Protein AF-A0A844T1F9-F1 (afdb_monomer_lite)

Foldseek 3Di:
DDPVLVVLQVVVLVLLLVLVVDPPVFFDQQAPVNLVSLVSQQPFQFFDQPVSCVSLVHDHRGTSNVSSVSSVVSCPPDDDHADPVCPGGRPPCPPPPVPPPPDPPPPVPDDD

Radius of gyration: 20.0 Å; chains: 1; bounding box: 70×24×39 Å

pLDDT: mean 88.47, std 14.84, range [45.72, 98.5]

Organism: NCBI:txid1928661

Sequence (112 aa):
MHQAARLEFERVMEEYARWRIVPADERSPAPAWWWGPAMAVFDDHEPMSGAWCLELGLGEGTSFAKGARTVLALFVEQTSLTGPQDFPSKAERDHDVRELHPQPSDDSAFQP

Structure (mmCIF, N/CA/C/O backbone):
data_AF-A0A844T1F9-F1
#
_entry.id   AF-A0A844T1F9-F1
#
loop_
_atom_site.group_PDB
_atom_site.id
_atom_site.type_symbol
_atom_site.label_atom_id
_atom_site.label_alt_id
_atom_site.label_comp_id
_atom_site.label_asym_id
_atom_site.label_entity_id
_atom_site.label_seq_id
_atom_site.pdbx_PDB_ins_code
_atom_site.Cartn_x
_atom_site.Cartn_y
_atom_site.Cartn_z
_atom_site.occupancy
_atom_site.B_iso_or_equiv
_atom_site.auth_seq_id
_atom_site.auth_comp_id
_atom_site.auth_asym_id
_atom_site.auth_atom_id
_atom_site.pdbx_PDB_model_num
ATOM 1 N N . MET A 1 1 ? -5.372 0.271 18.405 1.00 66.12 1 MET A N 1
ATOM 2 C CA . MET A 1 1 ? -4.090 0.325 17.672 1.00 66.12 1 MET A CA 1
ATOM 3 C C . MET A 1 1 ? -3.513 1.741 17.767 1.00 66.12 1 MET A C 1
ATOM 5 O O . MET A 1 1 ? -4.280 2.643 18.083 1.00 66.12 1 MET A O 1
ATOM 9 N N . HIS A 1 2 ? -2.200 1.952 17.614 1.00 83.50 2 HIS A N 1
ATOM 10 C CA . HIS A 1 2 ? -1.551 3.231 17.968 1.00 83.50 2 HIS A CA 1
ATOM 11 C C . HIS A 1 2 ? -1.463 4.197 16.774 1.00 83.50 2 HIS A C 1
ATOM 13 O O . HIS A 1 2 ? -1.155 3.767 15.669 1.00 83.50 2 HIS A O 1
ATOM 19 N N . GLN A 1 3 ? -1.656 5.503 17.005 1.00 91.56 3 GLN A N 1
ATOM 20 C CA . GLN A 1 3 ? -1.598 6.559 15.972 1.00 91.56 3 GLN A CA 1
ATOM 21 C C . GLN A 1 3 ? -0.319 6.516 15.117 1.00 91.56 3 GLN A C 1
ATOM 23 O O . GLN A 1 3 ? -0.383 6.690 13.906 1.00 91.56 3 GLN A O 1
ATOM 28 N N . ALA A 1 4 ? 0.828 6.197 15.722 1.00 95.94 4 ALA A N 1
ATOM 29 C CA . ALA A 1 4 ? 2.092 6.053 15.002 1.00 95.94 4 ALA A CA 1
ATOM 30 C C . ALA A 1 4 ? 2.041 4.987 13.890 1.00 95.94 4 ALA A C 1
ATOM 32 O O . ALA A 1 4 ? 2.610 5.193 12.828 1.00 95.94 4 ALA A O 1
ATOM 33 N N . ALA A 1 5 ? 1.320 3.879 14.089 1.00 96.69 5 ALA A N 1
ATOM 34 C CA . ALA A 1 5 ? 1.206 2.832 13.072 1.00 96.69 5 ALA A CA 1
ATOM 35 C C . ALA A 1 5 ? 0.420 3.301 11.837 1.00 96.69 5 ALA A C 1
ATOM 37 O O . ALA A 1 5 ? 0.760 2.926 10.718 1.00 96.69 5 ALA A O 1
ATOM 38 N N . ARG A 1 6 ? -0.593 4.157 12.027 1.00 97.06 6 ARG A N 1
ATOM 39 C CA . ARG A 1 6 ? -1.331 4.774 10.915 1.00 97.06 6 ARG A CA 1
ATOM 40 C C . ARG A 1 6 ? -0.457 5.755 10.152 1.00 97.06 6 ARG A C 1
ATOM 42 O O . ARG A 1 6 ? -0.428 5.675 8.935 1.00 97.06 6 ARG A O 1
ATOM 49 N N . LEU A 1 7 ? 0.301 6.599 10.854 1.00 97.00 7 LEU A N 1
ATOM 50 C CA . LEU A 1 7 ? 1.244 7.532 10.225 1.00 97.00 7 LEU A CA 1
ATOM 51 C C . LEU A 1 7 ? 2.301 6.798 9.383 1.00 97.00 7 LEU A C 1
ATOM 53 O O . LEU A 1 7 ? 2.564 7.183 8.248 1.00 97.00 7 LEU A O 1
ATOM 57 N N . GLU A 1 8 ? 2.863 5.700 9.895 1.00 98.06 8 GLU A N 1
ATOM 58 C CA . GLU A 1 8 ? 3.797 4.873 9.118 1.00 98.06 8 GLU A CA 1
ATOM 59 C C . GLU A 1 8 ? 3.118 4.223 7.901 1.00 98.06 8 GLU A C 1
ATOM 61 O O . GLU A 1 8 ? 3.719 4.126 6.832 1.00 98.06 8 GLU A O 1
ATOM 66 N N . PHE A 1 9 ? 1.853 3.808 8.018 1.00 98.12 9 PHE A N 1
ATOM 67 C CA . PHE A 1 9 ? 1.102 3.300 6.869 1.00 98.12 9 PHE A CA 1
ATOM 68 C C . PHE A 1 9 ? 0.783 4.397 5.841 1.00 98.12 9 PHE A C 1
ATOM 70 O O . PHE A 1 9 ? 0.851 4.154 4.640 1.00 98.12 9 PHE A O 1
ATOM 77 N N . GLU A 1 10 ? 0.484 5.619 6.274 1.00 97.38 10 GLU A N 1
ATOM 78 C CA . GLU A 1 10 ? 0.281 6.762 5.376 1.00 97.38 10 GLU A CA 1
ATOM 79 C C . GLU A 1 10 ? 1.561 7.101 4.604 1.00 97.38 10 GLU A C 1
ATOM 81 O O . GLU A 1 10 ? 1.503 7.330 3.397 1.00 97.38 10 GLU A O 1
ATOM 86 N N . ARG A 1 11 ? 2.733 7.002 5.242 1.00 98.12 11 ARG A N 1
ATOM 87 C CA . ARG A 1 11 ? 4.021 7.087 4.537 1.00 98.12 11 ARG A CA 1
ATOM 88 C C . ARG A 1 11 ? 4.166 5.992 3.471 1.00 98.12 11 ARG A C 1
ATOM 90 O O . ARG A 1 11 ? 4.637 6.272 2.367 1.00 98.12 11 ARG A O 1
ATOM 97 N N . VAL A 1 12 ? 3.750 4.756 3.770 1.00 98.38 12 VAL A N 1
ATOM 98 C CA . VAL A 1 12 ? 3.698 3.679 2.764 1.00 98.38 12 VAL A CA 1
ATOM 99 C C . VAL A 1 12 ? 2.773 4.058 1.608 1.00 98.38 12 VAL A C 1
ATOM 101 O O . VAL A 1 12 ? 3.134 3.824 0.459 1.00 98.38 12 VAL A O 1
ATOM 104 N N . MET A 1 13 ? 1.626 4.688 1.872 1.00 98.25 13 MET A N 1
ATOM 105 C CA . MET A 1 13 ? 0.703 5.139 0.824 1.00 98.25 13 MET A CA 1
ATOM 106 C C . MET A 1 13 ? 1.311 6.207 -0.091 1.00 98.25 13 MET A C 1
ATOM 108 O O . MET A 1 13 ? 1.134 6.142 -1.308 1.00 98.25 13 MET A O 1
ATOM 112 N N . GLU A 1 14 ? 2.086 7.142 0.457 1.00 98.19 14 GLU A N 1
ATOM 113 C CA . GLU A 1 14 ? 2.826 8.120 -0.348 1.00 98.19 14 GLU A CA 1
ATOM 114 C C . GLU A 1 14 ? 3.886 7.457 -1.239 1.00 98.19 14 GLU A C 1
ATOM 116 O O . GLU A 1 14 ? 4.043 7.811 -2.412 1.00 98.19 14 GLU A O 1
ATOM 121 N N . GLU A 1 15 ? 4.631 6.491 -0.697 1.00 97.69 15 GLU A N 1
ATOM 122 C CA . GLU A 1 15 ? 5.611 5.721 -1.466 1.00 97.69 15 GLU A CA 1
ATOM 123 C C . GLU A 1 15 ? 4.930 4.855 -2.534 1.00 97.69 15 GLU A C 1
ATOM 125 O O . GLU A 1 15 ? 5.405 4.803 -3.670 1.00 97.69 15 GLU A O 1
ATOM 130 N N . TYR A 1 16 ? 3.793 4.242 -2.208 1.00 98.00 16 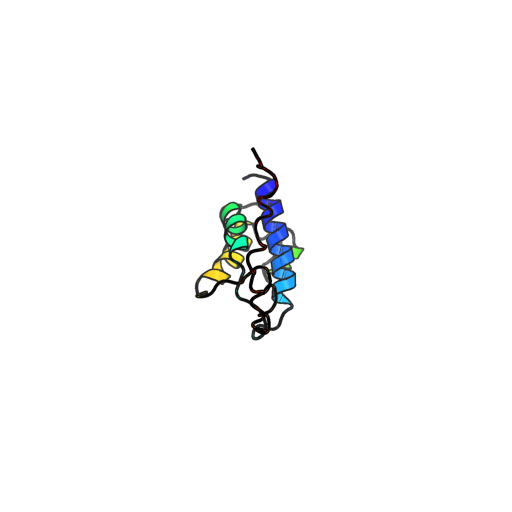TYR A N 1
ATOM 131 C CA . TYR A 1 16 ? 2.982 3.460 -3.133 1.00 98.00 16 TYR A CA 1
ATOM 132 C C . TYR A 1 16 ? 2.481 4.308 -4.305 1.00 98.00 16 TYR A C 1
ATOM 134 O O . TYR A 1 16 ? 2.604 3.871 -5.448 1.00 98.00 16 TYR A O 1
ATOM 142 N N . ALA A 1 17 ? 2.002 5.531 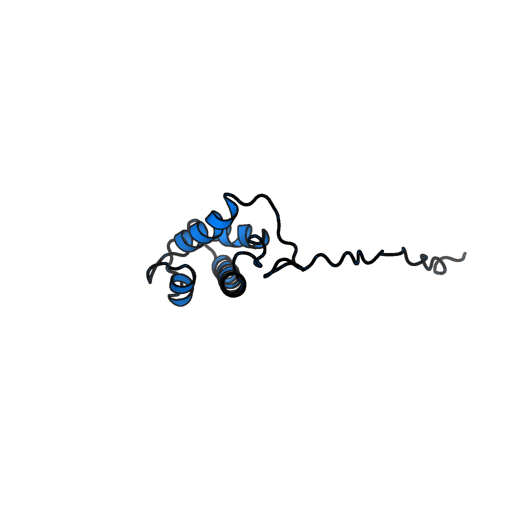-4.059 1.00 97.25 17 ALA A N 1
ATOM 143 C CA . ALA A 1 17 ? 1.581 6.442 -5.124 1.00 97.25 17 ALA A CA 1
ATOM 144 C C . ALA A 1 17 ? 2.739 6.758 -6.087 1.00 97.25 17 ALA A C 1
ATOM 146 O O . ALA A 1 17 ? 2.607 6.630 -7.307 1.00 97.25 17 ALA A O 1
ATOM 147 N N . ARG A 1 18 ? 3.927 7.078 -5.549 1.00 96.44 18 ARG A N 1
ATOM 148 C CA . ARG A 1 18 ? 5.139 7.299 -6.364 1.00 96.44 18 ARG A CA 1
ATOM 149 C C . ARG A 1 18 ? 5.542 6.050 -7.149 1.00 96.44 18 ARG A C 1
ATOM 151 O O . ARG A 1 18 ? 5.895 6.146 -8.322 1.00 96.44 18 ARG A O 1
ATOM 158 N N . TRP A 1 19 ? 5.460 4.882 -6.519 1.00 97.00 19 TRP A N 1
ATOM 159 C CA . TRP A 1 19 ? 5.743 3.589 -7.139 1.00 97.00 19 TRP A CA 1
ATOM 160 C C . TRP A 1 19 ? 4.764 3.270 -8.271 1.00 97.00 19 TRP A C 1
ATOM 162 O O . TRP A 1 19 ? 5.178 2.835 -9.345 1.00 97.00 19 TRP A O 1
ATOM 172 N N . ARG A 1 20 ? 3.467 3.540 -8.085 1.00 96.06 20 ARG A N 1
ATOM 173 C CA . ARG A 1 20 ? 2.420 3.256 -9.074 1.00 96.06 20 ARG A CA 1
ATOM 174 C C . ARG A 1 20 ? 2.532 4.083 -10.346 1.00 96.06 20 ARG A C 1
ATOM 176 O O . ARG A 1 20 ? 2.129 3.557 -11.385 1.00 96.06 20 ARG A O 1
ATOM 183 N N . ILE A 1 21 ? 3.093 5.290 -10.283 1.00 96.12 21 ILE A N 1
ATOM 184 C CA . ILE A 1 21 ? 3.310 6.157 -11.453 1.00 96.12 21 ILE A CA 1
ATOM 185 C C . ILE A 1 21 ? 4.307 5.535 -12.448 1.00 96.12 21 ILE A C 1
ATOM 187 O O . ILE A 1 21 ? 4.160 5.733 -13.651 1.00 96.12 21 ILE A O 1
ATOM 191 N N . VAL A 1 22 ? 5.281 4.745 -11.981 1.00 96.44 22 VAL A N 1
ATOM 192 C CA . VAL A 1 22 ? 6.264 4.079 -12.857 1.00 96.44 22 VAL A CA 1
ATOM 193 C C . VAL A 1 22 ? 5.580 2.982 -13.693 1.00 96.44 22 VAL A C 1
ATOM 195 O O . VAL A 1 22 ? 4.828 2.189 -13.117 1.00 96.44 22 VAL A O 1
ATOM 198 N N . PRO A 1 23 ? 5.819 2.866 -15.014 1.00 94.88 23 PRO A N 1
ATOM 199 C CA . PRO A 1 23 ? 5.288 1.775 -15.841 1.00 94.88 23 PRO A CA 1
ATOM 200 C C . PRO A 1 23 ? 5.608 0.386 -15.270 1.00 94.88 23 PRO A C 1
ATOM 202 O O . PRO A 1 23 ? 6.664 0.178 -14.687 1.00 94.88 23 PRO A O 1
ATOM 205 N N . ALA A 1 24 ? 4.683 -0.573 -15.379 1.00 91.81 24 ALA A N 1
ATOM 206 C CA . ALA A 1 24 ? 4.797 -1.864 -14.683 1.00 91.81 24 ALA A CA 1
ATOM 207 C C . ALA A 1 24 ? 6.035 -2.693 -15.089 1.00 91.81 24 ALA A C 1
ATOM 209 O O . ALA A 1 24 ? 6.556 -3.462 -14.283 1.00 91.81 24 ALA A O 1
ATOM 210 N N . ASP A 1 25 ? 6.503 -2.540 -16.323 1.00 91.38 25 ASP A N 1
ATOM 211 C CA . ASP A 1 25 ? 7.702 -3.169 -16.877 1.00 91.38 25 ASP A CA 1
ATOM 212 C C . ASP A 1 25 ? 9.008 -2.545 -16.360 1.00 91.38 25 ASP A C 1
ATOM 214 O O . ASP A 1 25 ? 9.992 -3.265 -16.160 1.00 91.38 25 ASP A O 1
ATOM 218 N N . GLU A 1 26 ? 8.996 -1.253 -16.045 1.00 93.75 26 GLU A N 1
ATOM 219 C CA . GLU A 1 26 ? 10.134 -0.500 -15.494 1.00 93.75 26 GLU A CA 1
ATOM 220 C C . GLU A 1 26 ? 10.150 -0.474 -13.957 1.00 93.75 26 GLU A C 1
ATOM 222 O O . GLU A 1 26 ? 11.185 -0.258 -13.325 1.00 93.75 26 GLU A O 1
ATOM 227 N N . ARG A 1 27 ? 9.000 -0.713 -13.328 1.00 95.50 27 ARG A N 1
ATOM 228 C CA . ARG A 1 27 ? 8.808 -0.604 -11.882 1.00 95.50 27 ARG A CA 1
ATOM 229 C C . ARG A 1 27 ? 9.535 -1.704 -11.118 1.00 95.50 27 ARG A C 1
ATOM 231 O O . ARG A 1 27 ? 9.480 -2.878 -11.493 1.00 95.50 27 ARG A O 1
ATOM 238 N N . SER A 1 28 ? 10.194 -1.347 -10.020 1.00 95.81 28 SER A N 1
ATOM 239 C CA . SER A 1 28 ? 10.790 -2.350 -9.137 1.00 95.81 28 SER A CA 1
ATOM 240 C C . SER A 1 28 ? 9.717 -3.163 -8.394 1.00 95.81 28 SER A C 1
ATOM 242 O O . SER A 1 28 ? 8.561 -2.735 -8.316 1.00 95.81 28 SER A O 1
ATOM 244 N N . PRO A 1 29 ? 10.047 -4.353 -7.860 1.00 96.25 29 PRO A N 1
ATOM 245 C CA . PRO A 1 29 ? 9.160 -5.068 -6.939 1.00 96.25 29 PRO A CA 1
ATOM 246 C C . PRO A 1 29 ? 8.683 -4.184 -5.772 1.00 96.25 29 PRO A C 1
ATOM 248 O O . PRO A 1 29 ? 9.303 -3.160 -5.462 1.00 96.25 29 PRO A O 1
ATOM 251 N N . ALA A 1 30 ? 7.609 -4.576 -5.083 1.00 96.38 30 ALA A N 1
ATOM 252 C CA . ALA A 1 30 ? 7.199 -3.849 -3.885 1.00 96.38 30 ALA A CA 1
ATOM 253 C C . ALA A 1 30 ? 8.319 -3.945 -2.828 1.00 96.38 30 ALA A C 1
ATOM 255 O O . ALA A 1 30 ? 8.856 -5.033 -2.582 1.00 96.38 30 ALA A O 1
ATOM 256 N N . PRO A 1 31 ? 8.742 -2.830 -2.219 1.00 96.81 31 PRO A N 1
ATOM 257 C CA . PRO A 1 31 ? 9.860 -2.865 -1.297 1.00 96.81 31 PRO A CA 1
ATOM 258 C C . PRO A 1 31 ? 9.476 -3.527 0.031 1.00 96.81 31 PRO A C 1
ATOM 260 O O . PRO A 1 31 ? 8.415 -3.274 0.604 1.00 96.81 31 PRO A O 1
ATOM 263 N N . ALA A 1 32 ? 10.377 -4.355 0.566 1.00 96.06 32 ALA A N 1
ATOM 264 C CA . ALA A 1 32 ? 10.127 -5.126 1.786 1.00 96.06 32 ALA A CA 1
ATOM 265 C C . ALA A 1 32 ? 9.829 -4.251 3.016 1.00 96.06 32 ALA A C 1
ATOM 267 O O . ALA A 1 32 ? 9.127 -4.691 3.926 1.00 96.06 32 ALA A O 1
ATOM 268 N N . TRP A 1 33 ? 10.324 -3.006 3.051 1.00 97.44 33 TRP A N 1
ATOM 269 C CA . TRP A 1 33 ? 10.101 -2.097 4.180 1.00 97.44 33 TRP A CA 1
ATOM 270 C C . TRP A 1 33 ? 8.640 -1.644 4.332 1.00 97.44 33 TRP A C 1
ATOM 272 O O . TRP A 1 33 ? 8.283 -1.136 5.392 1.00 97.44 33 TRP A O 1
ATOM 282 N N . TRP A 1 34 ? 7.766 -1.887 3.349 1.00 98.25 34 TRP A N 1
ATOM 283 C CA . TRP A 1 34 ? 6.322 -1.665 3.509 1.00 98.25 34 TRP A CA 1
ATOM 284 C C . TRP A 1 34 ? 5.618 -2.757 4.322 1.00 98.25 34 TRP A C 1
ATOM 286 O O . TRP A 1 34 ? 4.539 -2.510 4.863 1.00 98.25 34 TRP A O 1
ATOM 296 N N . TRP A 1 35 ? 6.210 -3.954 4.438 1.00 97.56 35 TRP A N 1
ATOM 297 C CA . TRP A 1 35 ? 5.583 -5.092 5.119 1.00 97.56 35 TRP A CA 1
ATOM 298 C C . TRP A 1 35 ? 5.242 -4.777 6.579 1.00 97.56 35 TRP A C 1
ATOM 300 O O . TRP A 1 35 ? 4.127 -5.034 7.027 1.00 97.56 35 TRP A O 1
ATOM 310 N N . GLY A 1 36 ? 6.188 -4.190 7.319 1.00 97.69 36 GLY A N 1
ATOM 311 C CA . GLY A 1 36 ? 6.027 -3.869 8.740 1.00 97.69 36 GLY A CA 1
ATOM 312 C C . GLY A 1 36 ? 4.841 -2.935 9.016 1.00 97.69 36 GLY A C 1
ATOM 313 O O . GLY A 1 36 ? 3.936 -3.334 9.752 1.00 97.69 36 GLY A O 1
ATOM 314 N N . PRO A 1 37 ? 4.794 -1.729 8.417 1.00 98.19 37 PRO A N 1
ATOM 315 C CA . PRO A 1 37 ? 3.667 -0.812 8.578 1.00 98.19 37 PRO A CA 1
ATOM 316 C C . PRO A 1 37 ? 2.327 -1.411 8.138 1.00 98.19 37 PRO A C 1
ATOM 318 O O . PRO A 1 37 ? 1.334 -1.258 8.846 1.00 98.19 37 PRO A O 1
ATOM 321 N N . ALA A 1 38 ? 2.290 -2.154 7.024 1.00 98.19 38 ALA A N 1
ATOM 322 C CA . ALA A 1 38 ? 1.064 -2.812 6.572 1.00 98.19 38 ALA A CA 1
ATOM 323 C C . ALA A 1 38 ? 0.582 -3.881 7.571 1.00 98.19 38 ALA A C 1
ATOM 325 O O . ALA A 1 38 ? -0.600 -3.927 7.907 1.00 98.19 38 ALA A O 1
ATOM 326 N N . MET A 1 39 ? 1.485 -4.697 8.117 1.00 98.12 39 MET A N 1
ATOM 327 C CA . MET A 1 39 ? 1.141 -5.652 9.174 1.00 98.12 39 MET A CA 1
ATOM 328 C C . MET A 1 39 ? 0.672 -4.959 10.456 1.00 98.12 39 MET A C 1
ATOM 330 O O . MET A 1 39 ? -0.266 -5.432 11.096 1.00 98.12 39 MET A O 1
ATOM 334 N N . ALA A 1 40 ? 1.282 -3.829 10.821 1.00 98.06 40 ALA A N 1
ATOM 335 C CA . ALA A 1 40 ? 0.899 -3.072 12.010 1.00 98.06 40 ALA A CA 1
ATOM 336 C C . ALA A 1 40 ? -0.556 -2.584 11.943 1.00 98.06 40 ALA A C 1
ATOM 338 O O . ALA A 1 40 ? -1.213 -2.518 12.983 1.00 98.06 40 ALA A O 1
ATOM 339 N N . VAL A 1 41 ? -1.067 -2.304 10.735 1.00 98.06 41 VAL A N 1
ATOM 340 C CA . VAL A 1 41 ? -2.451 -1.865 10.507 1.00 98.06 41 VAL A CA 1
ATOM 341 C C . VAL A 1 41 ? -3.423 -2.946 10.011 1.00 98.06 41 VAL A C 1
ATOM 343 O O . VAL A 1 41 ? -4.572 -2.643 9.689 1.00 98.06 41 VAL A O 1
ATOM 346 N N . PHE A 1 42 ? -3.004 -4.215 9.992 1.00 97.38 42 PHE A N 1
ATOM 347 C CA . PHE A 1 42 ? -3.743 -5.318 9.361 1.00 97.38 42 PHE A CA 1
ATOM 348 C C . PHE A 1 42 ? -5.164 -5.552 9.903 1.00 97.38 42 PHE A C 1
ATOM 350 O O . PHE A 1 42 ? -6.044 -5.945 9.137 1.00 97.38 42 PHE A O 1
ATOM 357 N N . ASP A 1 43 ? -5.396 -5.280 11.189 1.00 97.12 43 ASP A N 1
ATOM 358 C CA . ASP A 1 43 ? -6.696 -5.439 11.861 1.00 97.12 43 ASP A CA 1
ATOM 359 C C . ASP A 1 43 ? -7.295 -4.100 12.327 1.00 97.12 43 ASP A C 1
ATOM 361 O O . ASP A 1 43 ? -8.140 -4.045 13.222 1.00 97.12 43 ASP A O 1
ATOM 365 N N . ASP A 1 44 ? -6.875 -2.985 11.723 1.00 97.25 44 ASP A N 1
ATOM 366 C CA . ASP A 1 44 ? -7.503 -1.689 11.974 1.00 97.25 44 ASP A CA 1
ATOM 367 C C . ASP A 1 44 ? -8.806 -1.495 11.201 1.00 97.25 44 ASP A C 1
ATOM 369 O O . ASP A 1 44 ? -8.836 -1.408 9.968 1.00 97.25 44 ASP A O 1
ATOM 373 N N . HIS A 1 45 ? -9.900 -1.348 11.927 1.00 96.75 45 HIS A N 1
ATOM 374 C CA . HIS A 1 45 ? -11.198 -1.099 11.317 1.00 96.75 45 HIS A CA 1
ATOM 375 C C . HIS A 1 45 ? -11.533 0.388 11.176 1.00 96.75 45 HIS A C 1
ATOM 377 O O . HIS A 1 45 ? -12.561 0.699 10.579 1.00 96.75 45 HIS A O 1
ATOM 383 N N . GLU A 1 46 ? -10.673 1.301 11.645 1.00 96.69 46 GLU A N 1
ATOM 384 C CA . GLU A 1 46 ? -10.877 2.730 11.396 1.00 96.69 46 GLU A CA 1
ATOM 385 C C . GLU A 1 46 ? -10.769 3.062 9.897 1.00 96.69 46 GLU A C 1
ATOM 387 O O . GLU A 1 46 ? -9.971 2.443 9.178 1.00 96.69 46 GLU A O 1
ATOM 392 N N . PRO A 1 47 ? -11.561 4.033 9.411 1.00 97.12 47 PRO A N 1
ATOM 393 C CA . PRO A 1 47 ? -11.543 4.452 8.017 1.00 97.12 47 PRO A CA 1
ATOM 394 C C . PRO A 1 47 ? -10.225 5.145 7.659 1.00 97.12 47 PRO A C 1
ATOM 396 O O . PRO A 1 47 ? -9.668 5.909 8.449 1.00 97.12 47 PRO A O 1
ATOM 399 N N . MET A 1 48 ? -9.747 4.901 6.439 1.00 95.69 48 MET A N 1
ATOM 400 C CA . MET A 1 48 ? -8.638 5.654 5.852 1.00 95.69 48 MET A CA 1
ATOM 401 C C . MET A 1 48 ? -9.140 6.965 5.240 1.00 95.69 48 MET A C 1
ATOM 403 O O . MET A 1 48 ? -10.335 7.141 4.991 1.00 95.69 48 MET A O 1
ATOM 407 N N . SER A 1 49 ? -8.212 7.861 4.901 1.00 95.88 49 SER A N 1
ATOM 408 C CA . SER A 1 49 ? -8.544 9.027 4.081 1.00 95.88 49 SER A CA 1
ATOM 409 C C . SER A 1 49 ? -9.106 8.605 2.711 1.00 95.88 49 SER A C 1
ATOM 411 O O . SER A 1 49 ? -8.713 7.583 2.135 1.00 95.88 49 SER A O 1
ATOM 413 N N . GLY A 1 50 ? -10.008 9.418 2.153 1.00 96.75 50 GLY A N 1
ATOM 414 C CA . GLY A 1 50 ? -10.557 9.185 0.812 1.00 96.75 50 GLY A CA 1
ATOM 415 C C . GLY A 1 50 ? -9.482 9.184 -0.282 1.00 96.75 50 GLY A C 1
ATOM 416 O O . GLY A 1 50 ? -9.579 8.408 -1.228 1.00 96.75 50 GLY A O 1
ATOM 417 N N . ALA A 1 51 ? -8.416 9.977 -0.117 1.00 96.25 51 ALA A N 1
ATOM 418 C CA . ALA A 1 51 ? -7.282 10.011 -1.042 1.00 96.25 51 ALA A CA 1
ATOM 419 C C . ALA A 1 51 ? -6.558 8.655 -1.118 1.00 96.25 51 ALA A C 1
ATOM 421 O O . ALA A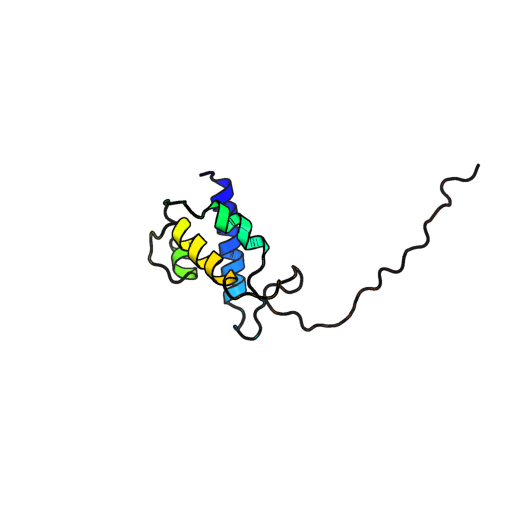 1 51 ? -6.275 8.165 -2.208 1.00 96.25 51 ALA A O 1
ATOM 422 N N . TRP A 1 52 ? -6.326 8.005 0.025 1.00 96.56 52 TRP A N 1
ATOM 423 C CA . TRP A 1 52 ? -5.690 6.684 0.070 1.00 96.56 52 TRP A CA 1
ATOM 424 C C . TRP A 1 52 ? -6.617 5.560 -0.378 1.00 96.56 52 TRP A C 1
ATOM 426 O O . TRP A 1 52 ? -6.152 4.592 -0.978 1.00 96.56 52 TRP A O 1
ATOM 436 N N . CYS A 1 53 ? -7.926 5.698 -0.150 1.00 97.31 53 CYS A N 1
ATOM 437 C CA . CYS A 1 53 ? -8.901 4.795 -0.758 1.00 97.31 53 CYS A CA 1
ATOM 438 C C . CYS A 1 53 ? -8.822 4.875 -2.290 1.00 97.31 53 CYS A C 1
ATOM 440 O O . CYS A 1 53 ? -8.675 3.844 -2.943 1.00 97.31 53 CYS A O 1
ATOM 442 N N . LEU A 1 54 ? -8.835 6.089 -2.851 1.00 96.38 54 LEU A N 1
ATOM 443 C CA . LEU A 1 54 ? -8.753 6.318 -4.294 1.00 96.38 54 LEU A CA 1
ATOM 444 C C . LEU A 1 54 ? -7.459 5.758 -4.900 1.00 96.38 54 LEU A C 1
ATOM 446 O O . LEU A 1 54 ? -7.521 5.064 -5.912 1.00 96.38 54 LEU A O 1
ATOM 450 N N . GLU A 1 55 ? -6.311 6.002 -4.264 1.00 96.62 55 GLU A N 1
ATOM 451 C CA . GLU A 1 55 ? -5.003 5.523 -4.736 1.00 96.62 55 GLU A CA 1
ATOM 452 C C . GLU A 1 55 ? -4.930 3.984 -4.815 1.00 96.62 55 GLU A C 1
ATOM 454 O O . GLU A 1 55 ? -4.325 3.414 -5.725 1.00 96.62 55 GLU A O 1
ATOM 459 N N . LEU A 1 56 ? -5.604 3.285 -3.897 1.00 96.31 56 LEU A N 1
ATOM 460 C CA . LEU A 1 56 ? -5.711 1.822 -3.910 1.00 96.31 56 LEU A CA 1
ATOM 461 C C . LEU A 1 56 ? -6.848 1.294 -4.799 1.00 96.31 56 LEU A C 1
ATOM 463 O O . LEU A 1 56 ? -7.021 0.079 -4.897 1.00 96.31 56 LEU A O 1
ATOM 467 N N . GLY A 1 57 ? -7.642 2.169 -5.425 1.00 96.25 57 GLY A N 1
ATOM 468 C CA . GLY A 1 57 ? -8.844 1.775 -6.166 1.00 96.25 57 GLY A CA 1
ATOM 469 C C . GLY A 1 57 ? -9.945 1.190 -5.271 1.00 96.25 57 GLY A C 1
ATOM 470 O O . GLY A 1 57 ? -10.712 0.332 -5.706 1.00 96.25 57 GLY A O 1
ATOM 471 N N . LEU A 1 58 ? -10.001 1.615 -4.008 1.00 96.38 58 LEU A N 1
ATOM 472 C CA . LEU A 1 58 ? -10.972 1.192 -3.002 1.00 96.38 58 LEU A CA 1
ATOM 473 C C . LEU A 1 58 ? -12.084 2.239 -2.838 1.00 96.38 58 LEU A C 1
ATOM 475 O O . LEU A 1 58 ? -11.902 3.423 -3.119 1.00 96.38 58 LEU A O 1
ATOM 479 N N . GLY A 1 59 ? -13.248 1.801 -2.354 1.00 96.25 59 GLY A N 1
ATOM 480 C CA . GLY A 1 59 ? -14.364 2.702 -2.059 1.00 96.25 59 GLY A CA 1
ATOM 481 C C . GLY A 1 59 ? -14.052 3.654 -0.901 1.00 96.25 59 GLY A C 1
ATOM 482 O O . GLY A 1 59 ? -13.294 3.311 0.007 1.00 96.25 59 GLY A O 1
ATOM 483 N N . GLU A 1 60 ? -14.654 4.842 -0.910 1.00 95.19 60 GLU A N 1
ATOM 484 C CA . GLU A 1 60 ? -14.534 5.805 0.190 1.00 95.19 60 GLU A CA 1
ATOM 485 C C . GLU A 1 60 ? -14.991 5.197 1.530 1.00 95.19 60 GLU A C 1
ATOM 487 O O . GLU A 1 60 ? -15.911 4.380 1.578 1.00 95.19 60 GLU A O 1
ATOM 492 N N . GLY A 1 61 ? -14.319 5.568 2.624 1.00 94.62 61 GLY A N 1
ATOM 493 C CA . GLY A 1 61 ? -14.598 5.033 3.962 1.00 94.62 61 GLY A CA 1
ATOM 494 C C . GLY A 1 61 ? -14.076 3.611 4.199 1.00 94.62 61 GLY A C 1
ATOM 495 O O . GLY A 1 61 ? -14.345 3.028 5.248 1.00 94.62 61 GLY A O 1
ATOM 496 N N . THR A 1 62 ? -13.319 3.042 3.254 1.00 97.25 62 THR A N 1
ATOM 497 C CA . THR A 1 62 ? -12.639 1.756 3.450 1.00 97.25 62 THR A CA 1
ATOM 498 C C . THR A 1 62 ? -11.642 1.845 4.609 1.00 97.25 62 THR A C 1
ATOM 500 O O . THR A 1 62 ? -11.020 2.883 4.820 1.00 97.25 62 THR A O 1
ATOM 503 N N . SER A 1 63 ? -11.493 0.760 5.376 1.00 98.12 63 SER A N 1
ATOM 504 C CA . SER A 1 63 ? -10.641 0.741 6.565 1.00 98.12 63 SER A CA 1
ATOM 505 C C . SER A 1 63 ? -9.156 0.539 6.267 1.00 98.12 63 SER A C 1
ATOM 507 O O . SER A 1 63 ? -8.782 -0.069 5.256 1.00 98.12 63 SER A O 1
ATOM 509 N N . PHE A 1 64 ? -8.315 0.960 7.212 1.00 98.00 64 PHE A N 1
ATOM 510 C CA . PHE A 1 64 ? -6.868 0.714 7.200 1.00 98.00 64 PHE A CA 1
ATOM 511 C C . PHE A 1 64 ? -6.536 -0.775 7.015 1.00 98.00 64 PHE A C 1
ATOM 513 O O . PHE A 1 64 ? -5.707 -1.108 6.175 1.00 98.00 64 PHE A O 1
ATOM 520 N N . ALA A 1 65 ? -7.259 -1.689 7.669 1.00 98.25 65 ALA A N 1
ATOM 521 C CA . ALA A 1 65 ? -7.104 -3.135 7.489 1.00 98.25 65 ALA A CA 1
ATOM 522 C C . ALA A 1 65 ? -7.293 -3.600 6.037 1.00 98.25 65 ALA A C 1
ATOM 524 O O . ALA A 1 65 ? -6.611 -4.508 5.558 1.00 98.25 65 ALA A O 1
ATOM 525 N N . LYS A 1 66 ? -8.250 -3.019 5.307 1.00 98.31 66 LYS A N 1
ATOM 526 C CA . LYS A 1 66 ? -8.489 -3.382 3.904 1.00 98.31 66 LYS A CA 1
ATOM 527 C C . LYS A 1 66 ? -7.416 -2.782 2.990 1.00 98.31 66 LYS A C 1
ATOM 529 O O . LYS A 1 66 ? -6.971 -3.475 2.071 1.00 98.31 66 LYS A O 1
ATOM 534 N N . GLY A 1 67 ? -6.957 -1.563 3.274 1.00 98.00 67 GLY A N 1
ATOM 535 C CA . GLY A 1 67 ? -5.802 -0.972 2.596 1.00 98.00 67 GLY A CA 1
ATOM 536 C C . GLY A 1 67 ? -4.529 -1.797 2.807 1.00 98.00 67 GLY A C 1
ATOM 537 O O . GLY A 1 67 ? -3.876 -2.194 1.845 1.00 98.00 67 GLY A O 1
ATOM 538 N N . ALA A 1 68 ? -4.251 -2.177 4.051 1.00 98.31 68 ALA A N 1
ATOM 539 C CA . ALA A 1 68 ? -3.130 -3.024 4.444 1.00 98.31 68 ALA A CA 1
ATOM 540 C C . ALA A 1 68 ? -3.105 -4.358 3.699 1.00 98.31 68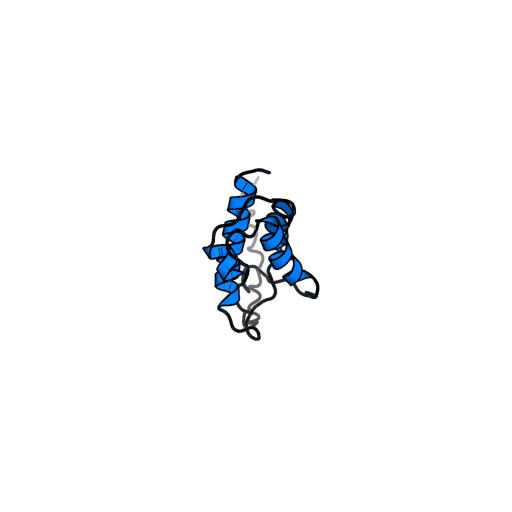 ALA A C 1
ATOM 542 O O . ALA A 1 68 ? -2.083 -4.742 3.141 1.00 98.31 68 ALA A O 1
ATOM 543 N N . ARG A 1 69 ? -4.250 -5.047 3.623 1.00 98.50 69 ARG A N 1
ATOM 544 C CA . ARG A 1 69 ? -4.384 -6.297 2.857 1.00 98.50 69 ARG A CA 1
ATOM 545 C C . ARG A 1 69 ? -4.106 -6.105 1.368 1.00 98.50 69 ARG A C 1
ATOM 547 O O . ARG A 1 69 ? -3.558 -7.005 0.744 1.00 98.50 69 ARG A O 1
ATOM 554 N N . THR A 1 70 ? -4.456 -4.946 0.815 1.00 98.06 70 THR A N 1
ATOM 555 C CA . THR A 1 70 ? -4.170 -4.608 -0.588 1.00 98.06 70 THR A CA 1
ATOM 556 C C . THR A 1 70 ? -2.667 -4.432 -0.810 1.00 98.06 70 THR A C 1
ATOM 558 O O . THR A 1 70 ? -2.128 -4.986 -1.762 1.00 98.06 70 THR A O 1
ATOM 561 N N . VAL A 1 71 ? -1.972 -3.748 0.106 1.00 98.06 71 VAL A N 1
ATOM 562 C CA . VAL A 1 71 ? -0.504 -3.621 0.070 1.00 98.06 71 VAL A CA 1
ATOM 563 C C . VAL A 1 71 ? 0.174 -4.979 0.270 1.00 98.06 71 VAL A C 1
ATOM 565 O O . VAL A 1 71 ? 1.079 -5.331 -0.479 1.00 98.06 71 VAL A O 1
ATOM 568 N N . LEU A 1 72 ? -0.284 -5.784 1.232 1.00 98.25 72 LEU A N 1
ATOM 569 C CA . LEU A 1 72 ? 0.289 -7.105 1.509 1.00 98.25 72 LEU A CA 1
ATOM 570 C C . LEU A 1 72 ? 0.116 -8.085 0.340 1.00 98.25 72 LEU A C 1
ATOM 572 O O . LEU A 1 72 ? 0.972 -8.941 0.124 1.00 98.25 72 LEU A O 1
ATOM 576 N N . ALA A 1 73 ? -0.952 -7.937 -0.448 1.00 97.94 73 ALA A N 1
ATOM 577 C CA . ALA A 1 73 ? -1.173 -8.749 -1.640 1.00 97.94 73 ALA A CA 1
ATOM 578 C C . ALA A 1 73 ? -0.075 -8.565 -2.704 1.00 97.94 73 ALA A C 1
ATOM 580 O O . ALA A 1 73 ? 0.162 -9.486 -3.483 1.00 97.94 73 ALA A O 1
ATOM 581 N N . LEU A 1 74 ? 0.633 -7.427 -2.711 1.00 96.06 74 LEU A N 1
ATOM 582 C CA . LEU A 1 74 ? 1.748 -7.177 -3.635 1.00 96.06 74 LEU A CA 1
ATOM 583 C C . LEU A 1 74 ? 2.910 -8.162 -3.438 1.00 96.06 74 LEU A C 1
ATOM 585 O O . LEU A 1 74 ? 3.653 -8.420 -4.379 1.00 96.06 74 LEU A O 1
ATOM 589 N N . PHE A 1 75 ? 3.056 -8.726 -2.237 1.00 95.62 75 PHE A N 1
ATOM 590 C CA . PHE A 1 75 ? 4.168 -9.614 -1.899 1.00 95.62 75 PHE A CA 1
ATOM 591 C C . PHE A 1 75 ? 3.896 -11.093 -2.200 1.00 95.62 75 PHE A C 1
ATOM 593 O O . PHE A 1 75 ? 4.836 -11.878 -2.174 1.00 95.62 75 PHE A O 1
ATOM 600 N N . VAL A 1 76 ? 2.643 -11.492 -2.468 1.00 94.88 76 VAL A N 1
ATOM 601 C CA . VAL A 1 76 ? 2.241 -12.915 -2.538 1.00 94.88 76 VAL A CA 1
ATOM 602 C C . VAL A 1 76 ? 3.027 -13.690 -3.595 1.00 94.88 76 VAL A C 1
ATOM 604 O O . VAL A 1 76 ? 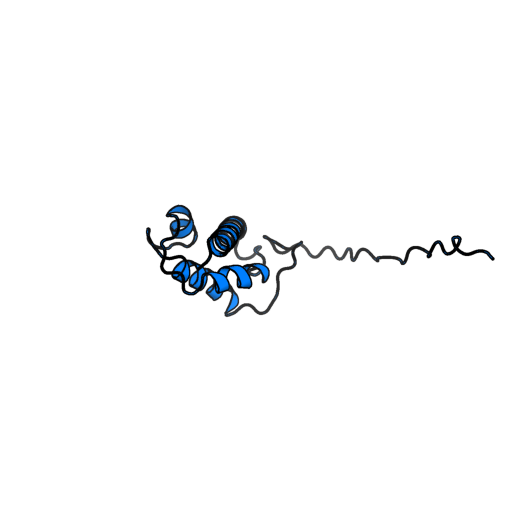3.534 -14.768 -3.311 1.00 94.88 76 VAL A O 1
ATOM 607 N N . GLU A 1 77 ? 3.169 -13.117 -4.789 1.00 91.94 77 GLU A N 1
ATOM 608 C CA . GLU A 1 77 ? 3.878 -13.737 -5.919 1.00 91.94 77 GLU A CA 1
ATOM 609 C C . GLU A 1 77 ? 5.301 -13.179 -6.094 1.00 91.94 77 GLU A C 1
ATOM 611 O O . GLU A 1 77 ? 5.987 -13.464 -7.077 1.00 91.94 77 GLU A O 1
ATOM 616 N N . GLN A 1 78 ? 5.757 -12.326 -5.171 1.00 92.75 78 GLN A N 1
ATOM 617 C CA . GLN A 1 78 ? 7.029 -11.633 -5.311 1.00 92.75 78 GLN A CA 1
ATOM 618 C C . GLN A 1 78 ? 8.196 -12.544 -4.913 1.00 92.75 78 GLN A C 1
ATOM 620 O O . GLN A 1 78 ? 8.297 -12.996 -3.776 1.00 92.75 78 GLN A O 1
ATOM 625 N N . THR A 1 79 ? 9.135 -12.755 -5.838 1.00 91.81 79 THR A N 1
ATOM 626 C CA . THR A 1 79 ? 10.303 -13.633 -5.629 1.00 91.81 79 THR A CA 1
ATOM 627 C C . THR A 1 79 ? 11.639 -12.889 -5.556 1.00 91.81 79 THR A C 1
ATOM 629 O O . THR A 1 79 ? 12.689 -13.519 -5.452 1.00 91.81 79 THR A O 1
ATOM 632 N N . SER A 1 80 ? 11.633 -11.556 -5.641 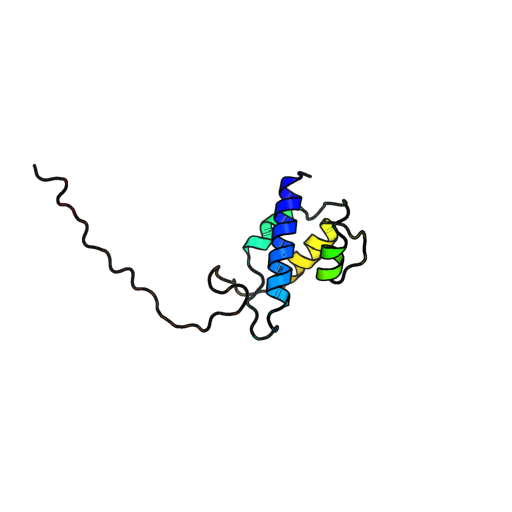1.00 91.56 80 SER A N 1
ATOM 633 C CA . SER A 1 80 ? 12.828 -10.707 -5.559 1.00 91.56 80 SER A CA 1
ATOM 634 C C . SER A 1 80 ? 12.587 -9.489 -4.669 1.00 91.56 80 SER A C 1
ATOM 636 O O . SER A 1 80 ? 11.449 -9.090 -4.430 1.00 91.56 80 SER A O 1
ATOM 638 N N . LEU A 1 81 ? 13.666 -8.905 -4.147 1.00 90.00 81 LEU A N 1
ATOM 639 C CA . LEU A 1 81 ? 13.609 -7.735 -3.272 1.00 90.00 81 LEU A CA 1
ATOM 640 C C . LEU A 1 81 ? 14.127 -6.494 -4.000 1.00 90.00 81 LEU A C 1
ATOM 642 O O . LEU A 1 81 ? 15.111 -6.568 -4.733 1.00 90.00 81 LEU A O 1
ATOM 646 N N . THR A 1 82 ? 13.477 -5.360 -3.754 1.00 93.06 82 THR A N 1
ATOM 647 C CA . THR A 1 82 ? 13.924 -4.035 -4.199 1.00 93.06 82 THR A CA 1
ATOM 648 C C . THR A 1 82 ? 14.914 -3.462 -3.193 1.00 93.06 82 THR A C 1
ATOM 650 O O . THR A 1 82 ? 14.597 -3.371 -2.003 1.00 93.06 82 THR A O 1
ATOM 653 N N . GLY A 1 83 ? 16.102 -3.071 -3.657 1.00 89.50 83 GLY A N 1
ATOM 654 C CA . GLY A 1 83 ? 17.045 -2.295 -2.856 1.00 89.50 83 GLY A CA 1
ATOM 655 C C . GLY A 1 83 ? 16.614 -0.825 -2.741 1.00 89.50 83 GLY A C 1
ATOM 656 O O . GLY A 1 83 ? 15.912 -0.333 -3.623 1.00 89.50 83 GLY A O 1
ATOM 657 N N . PRO A 1 84 ? 17.037 -0.086 -1.698 1.00 88.38 84 PRO A N 1
ATOM 658 C CA . PRO A 1 84 ? 16.706 1.335 -1.549 1.00 88.38 84 PRO A CA 1
ATOM 659 C C . PRO A 1 84 ? 17.101 2.206 -2.751 1.00 88.38 84 PRO A C 1
ATOM 661 O O . PRO A 1 84 ? 16.406 3.167 -3.062 1.00 88.38 84 PRO A O 1
ATOM 664 N N . GLN A 1 85 ? 18.192 1.858 -3.437 1.00 89.69 85 GLN A N 1
ATOM 665 C CA . GLN A 1 85 ? 18.675 2.549 -4.636 1.00 89.69 85 GLN A CA 1
ATOM 666 C C . GLN A 1 85 ? 17.866 2.240 -5.910 1.00 89.69 85 GLN A C 1
ATOM 668 O O . GLN A 1 85 ? 17.922 3.009 -6.862 1.00 89.69 85 GLN A O 1
ATOM 673 N N . ASP A 1 86 ? 17.104 1.141 -5.917 1.00 90.31 86 ASP A N 1
ATOM 674 C CA . ASP A 1 86 ? 16.337 0.643 -7.071 1.00 90.31 86 ASP A CA 1
ATOM 675 C C . ASP A 1 86 ? 14.838 0.971 -6.948 1.00 90.31 86 ASP A C 1
ATOM 677 O O . ASP A 1 86 ? 13.980 0.364 -7.591 1.00 90.31 86 ASP A O 1
ATOM 681 N N . PHE A 1 87 ? 14.470 1.862 -6.034 1.00 93.69 87 PHE A N 1
ATOM 682 C CA . PHE A 1 87 ? 13.090 2.282 -5.840 1.00 93.69 87 PHE A CA 1
ATOM 683 C C . PHE A 1 87 ? 12.902 3.714 -6.365 1.00 93.69 87 PHE A C 1
ATOM 685 O O . PHE A 1 87 ? 13.714 4.577 -6.034 1.00 93.69 87 PHE A O 1
ATOM 692 N N . PRO A 1 88 ? 11.830 4.024 -7.125 1.00 94.62 88 PRO A N 1
ATOM 693 C CA . PRO A 1 88 ? 10.683 3.168 -7.470 1.00 94.62 88 PRO A CA 1
ATOM 694 C C . PRO A 1 88 ? 10.803 2.387 -8.796 1.00 94.62 88 PRO A C 1
ATOM 696 O O . PRO A 1 88 ? 9.911 1.604 -9.129 1.00 94.62 88 PRO A O 1
ATOM 699 N N . SER A 1 89 ? 11.866 2.601 -9.570 1.00 91.06 89 SER A N 1
ATOM 700 C CA . SER A 1 89 ? 12.126 1.939 -10.855 1.00 91.06 89 SER A CA 1
ATOM 701 C C . SER A 1 89 ? 13.331 1.016 -10.750 1.00 91.06 89 SER A C 1
ATOM 703 O O . SER A 1 89 ? 14.300 1.367 -10.083 1.00 91.06 89 SER A O 1
ATOM 705 N N . LYS A 1 90 ? 13.323 -0.110 -11.469 1.00 85.12 90 LYS A N 1
ATOM 706 C CA . LYS A 1 90 ? 14.503 -0.976 -11.609 1.00 85.12 90 LYS A CA 1
ATOM 707 C C . LYS A 1 90 ? 15.683 -0.099 -12.046 1.00 85.12 90 LYS A C 1
ATOM 709 O O . LYS A 1 90 ? 15.604 0.503 -13.114 1.00 85.12 90 LYS A O 1
ATOM 714 N N . ALA A 1 91 ? 16.740 0.013 -11.241 1.00 68.50 91 ALA A N 1
ATOM 715 C CA . ALA A 1 91 ? 17.932 0.700 -11.714 1.00 68.50 91 ALA A CA 1
ATOM 716 C C . ALA A 1 91 ? 18.471 -0.067 -12.928 1.00 68.50 91 ALA A C 1
ATOM 718 O O . ALA A 1 91 ? 18.523 -1.305 -12.921 1.00 68.50 91 ALA A O 1
ATOM 719 N N . GLU A 1 92 ? 18.873 0.651 -13.977 1.00 58.53 92 GLU A N 1
ATOM 720 C CA . GLU A 1 92 ? 19.804 0.068 -14.935 1.00 58.53 92 GLU A CA 1
ATOM 721 C C . GLU A 1 92 ? 21.012 -0.389 -14.120 1.00 58.53 92 GLU A C 1
ATOM 723 O O . GLU A 1 92 ? 21.574 0.386 -13.347 1.00 58.53 92 GLU A O 1
ATOM 728 N N . ARG A 1 93 ? 21.339 -1.684 -14.194 1.00 54.62 93 ARG A N 1
ATOM 729 C CA . ARG A 1 93 ? 22.459 -2.269 -13.453 1.00 54.62 93 ARG A CA 1
ATOM 730 C C . ARG A 1 93 ? 23.770 -1.747 -14.026 1.00 54.62 93 ARG A C 1
ATOM 732 O O . ARG A 1 93 ? 24.478 -2.510 -14.684 1.00 54.62 93 ARG A O 1
ATOM 739 N N . ASP A 1 94 ? 24.099 -0.490 -13.770 1.00 47.06 94 ASP A N 1
ATOM 740 C CA . ASP A 1 94 ? 25.458 -0.027 -13.954 1.00 47.06 94 ASP A CA 1
ATOM 741 C C . ASP A 1 94 ? 26.275 -0.662 -12.832 1.00 47.06 94 ASP A C 1
ATOM 743 O O . ASP A 1 94 ? 26.111 -0.366 -11.646 1.00 47.06 94 ASP A O 1
ATOM 747 N N . HIS A 1 95 ? 27.044 -1.680 -13.206 1.00 45.81 95 HIS A N 1
ATOM 748 C CA . HIS A 1 95 ? 27.910 -2.439 -12.316 1.00 45.81 95 HIS A CA 1
ATOM 749 C C . HIS A 1 95 ? 29.116 -1.586 -11.905 1.00 45.81 95 HIS A C 1
ATOM 751 O O . HIS A 1 95 ? 30.249 -2.015 -12.070 1.00 45.81 95 HIS A O 1
ATOM 757 N N . ASP A 1 96 ? 28.898 -0.419 -11.312 1.00 45.72 96 ASP A N 1
ATOM 758 C CA . ASP A 1 96 ? 29.924 0.229 -10.507 1.00 45.72 96 ASP A CA 1
ATOM 759 C C . ASP A 1 96 ? 29.712 -0.215 -9.064 1.00 45.72 96 ASP A C 1
ATOM 761 O O . ASP A 1 96 ? 29.238 0.506 -8.182 1.00 45.72 96 ASP A O 1
ATOM 765 N N . VAL A 1 97 ? 30.083 -1.478 -8.826 1.00 55.78 97 VAL A N 1
ATOM 766 C CA . VAL A 1 97 ? 30.521 -1.906 -7.502 1.00 55.78 97 VAL A CA 1
ATOM 767 C C . VAL A 1 97 ? 31.636 -0.940 -7.141 1.00 55.78 97 VAL A C 1
ATOM 769 O O . VAL A 1 97 ? 32.757 -1.066 -7.625 1.00 55.78 97 VAL A O 1
ATOM 772 N N . ARG A 1 98 ? 31.317 0.074 -6.336 1.00 55.75 98 ARG A N 1
ATOM 773 C CA . ARG A 1 98 ? 32.328 0.926 -5.729 1.00 55.75 98 ARG A CA 1
ATOM 774 C C . ARG A 1 98 ? 33.158 -0.004 -4.861 1.00 55.75 98 ARG A C 1
ATOM 776 O O . ARG A 1 98 ? 32.753 -0.316 -3.743 1.00 55.75 98 ARG A O 1
ATOM 783 N N . GLU A 1 99 ? 34.257 -0.510 -5.415 1.00 56.69 99 GLU A N 1
ATOM 784 C CA . GLU A 1 99 ? 35.259 -1.249 -4.670 1.00 56.69 99 GLU A CA 1
ATOM 785 C C . GLU A 1 99 ? 35.629 -0.352 -3.493 1.00 56.69 99 GLU A C 1
ATOM 787 O O . GLU A 1 99 ? 36.265 0.694 -3.640 1.00 56.69 99 GLU A O 1
ATOM 792 N N . LEU A 1 100 ? 35.133 -0.710 -2.309 1.00 61.00 100 LEU A N 1
ATOM 793 C CA . LEU A 1 100 ? 35.603 -0.133 -1.067 1.00 61.00 100 LEU A CA 1
ATOM 794 C C . LEU A 1 100 ? 37.013 -0.681 -0.896 1.00 61.00 100 LEU A C 1
ATOM 796 O O . LEU A 1 100 ? 37.226 -1.677 -0.207 1.00 61.00 100 LEU A O 1
ATOM 800 N N . HIS A 1 101 ? 37.975 -0.070 -1.587 1.00 57.88 101 HIS A N 1
ATOM 801 C CA . HIS A 1 101 ? 39.374 -0.297 -1.295 1.00 57.88 101 HIS A CA 1
ATOM 802 C C . HIS A 1 101 ? 39.557 0.009 0.193 1.00 57.88 101 HIS A C 1
ATOM 804 O O . HIS A 1 101 ? 39.190 1.109 0.626 1.00 57.88 101 HIS A O 1
ATOM 810 N N . PRO A 1 102 ? 40.074 -0.940 0.990 1.00 64.81 102 PRO A N 1
ATOM 811 C CA . PRO A 1 102 ? 40.415 -0.657 2.370 1.00 64.81 102 PRO A CA 1
ATOM 812 C C . PRO A 1 102 ? 41.352 0.548 2.361 1.00 64.81 102 PRO A C 1
ATOM 814 O O . PRO A 1 102 ? 42.421 0.494 1.748 1.00 64.81 102 PRO A O 1
ATOM 817 N N . GLN A 1 103 ? 40.946 1.657 2.983 1.00 64.50 103 GLN A N 1
ATOM 818 C CA . GLN A 1 103 ? 41.907 2.720 3.232 1.00 64.50 103 GLN A CA 1
ATOM 819 C C . GLN A 1 103 ? 42.980 2.142 4.158 1.00 64.50 103 GLN A C 1
ATOM 821 O O . GLN A 1 103 ? 42.625 1.430 5.104 1.00 64.50 103 GLN A O 1
ATOM 826 N N . PRO A 1 104 ? 44.275 2.384 3.884 1.00 67.50 104 PRO A N 1
ATOM 827 C CA . PRO A 1 104 ? 45.319 1.966 4.801 1.00 67.50 104 PRO A CA 1
ATOM 828 C C . PRO A 1 104 ? 44.988 2.553 6.172 1.00 67.50 104 PRO A C 1
ATOM 830 O O . PRO A 1 104 ? 44.771 3.757 6.298 1.00 67.50 104 PRO A O 1
ATOM 833 N N . SER A 1 105 ? 44.866 1.670 7.164 1.00 62.81 105 SER A N 1
ATOM 834 C CA . SER A 1 105 ? 44.651 2.052 8.554 1.00 62.81 105 SER A CA 1
ATOM 835 C C . SER A 1 105 ? 45.767 3.018 8.928 1.00 62.81 105 SER A C 1
ATOM 837 O O . SER A 1 105 ? 46.940 2.652 8.839 1.00 62.81 105 SER A O 1
ATOM 839 N N . ASP A 1 106 ? 45.420 4.253 9.287 1.00 64.44 106 ASP A N 1
ATOM 840 C CA . ASP A 1 106 ? 46.383 5.218 9.809 1.00 64.44 106 ASP A CA 1
ATOM 841 C C . ASP A 1 106 ? 46.724 4.805 11.248 1.00 64.44 106 ASP A C 1
ATOM 843 O O . ASP A 1 106 ? 46.241 5.361 12.232 1.00 64.44 106 ASP A O 1
ATOM 847 N N . ASP A 1 107 ? 47.508 3.732 11.358 1.00 63.84 107 ASP A N 1
ATOM 848 C CA . ASP A 1 107 ? 47.950 3.106 12.609 1.00 63.84 107 ASP A CA 1
ATOM 849 C C . ASP A 1 107 ? 49.121 3.884 13.247 1.00 63.84 107 ASP A C 1
ATOM 851 O O . ASP A 1 107 ? 49.900 3.372 14.047 1.00 63.84 107 ASP A O 1
ATOM 855 N N . SER A 1 108 ? 49.258 5.164 12.887 1.00 62.84 108 SER A N 1
ATOM 856 C CA . SER A 1 108 ? 50.269 6.085 13.412 1.00 62.84 108 SER A CA 1
ATOM 857 C C . SER A 1 108 ? 49.943 6.572 14.833 1.00 62.84 108 SER A C 1
ATOM 859 O O . SER A 1 108 ? 50.771 7.224 15.466 1.00 62.84 108 SER A O 1
ATOM 861 N N . ALA A 1 109 ? 48.743 6.277 15.350 1.00 66.31 109 ALA A N 1
ATOM 862 C CA . ALA A 1 109 ? 48.252 6.783 16.635 1.00 66.31 109 ALA A CA 1
ATOM 863 C C . ALA A 1 109 ? 48.854 6.083 17.871 1.00 66.31 109 ALA A C 1
ATOM 865 O O . ALA A 1 109 ? 48.679 6.572 18.987 1.00 66.31 109 ALA A O 1
ATOM 866 N N . PHE A 1 110 ? 49.575 4.972 17.690 1.00 65.69 110 PHE A N 1
ATOM 867 C CA . PHE A 1 110 ? 50.197 4.219 18.780 1.00 65.69 110 PHE A CA 1
ATOM 868 C C . PHE A 1 110 ? 51.678 3.952 18.490 1.00 65.69 110 PHE A C 1
ATOM 870 O O . PHE A 1 110 ? 52.084 2.821 18.230 1.00 65.69 110 PHE A O 1
ATOM 877 N N . GLN A 1 111 ? 52.505 4.998 18.540 1.00 66.56 111 GLN A N 1
ATOM 878 C CA . GLN A 1 111 ? 53.951 4.817 18.700 1.00 66.56 111 GLN A CA 1
ATOM 879 C C . GLN A 1 111 ? 54.314 4.810 20.201 1.00 66.56 111 GLN A C 1
ATOM 881 O O . GLN A 1 111 ? 53.720 5.590 20.949 1.00 66.56 111 GLN A O 1
ATOM 886 N N . PRO A 1 112 ? 55.212 3.905 20.647 1.00 66.75 112 PRO A N 1
ATOM 887 C CA . PRO A 1 112 ? 55.579 3.726 22.056 1.00 66.75 112 PRO A CA 1
ATOM 888 C C . PRO A 1 112 ? 56.393 4.886 22.642 1.00 66.75 112 PRO A C 1
ATOM 890 O O . PRO A 1 112 ? 57.113 5.566 21.876 1.00 66.75 112 PRO A O 1
#

Secondary structure (DSSP, 8-state):
--HHHHHHHHHHHHHHHHHHHS-TTTBPPPPGGGHHHHHHTTT--SBPPHHHHHHTTPPTT-BHHHHHHHHHHTTTT--S---GGG-SBPPP--------PPPPP-GGG---